Protein AF-A0A7S4RSF6-F1 (afdb_monomer)

Secondary structure (DSSP, 8-state):
--HHHHHHHHHHHHHHHHHHHHHHHHHHHHT-TT---HHHHHHHHHHHHHHHHHHHHHHHHHHTT-----SS--SSGGGHHHHH-----GGGGGGTTSSS------------

Sequence (112 aa):
MSNRRIEHQHVFLRQATILRKNLYDWDRVLRSQVGEDWPSMLGKLNAALSQSGNLDGGIEDLLEHFVYQPKKCPVNPQDVPYFLSTRLADAMNSVADADDMDATTAGDDSRM

Mean predicted aligned error: 14.93 Å

Structure (mmCIF, N/CA/C/O backbone):
data_AF-A0A7S4RSF6-F1
#
_entry.id   AF-A0A7S4RSF6-F1
#
loop_
_atom_site.group_PDB
_atom_site.id
_atom_site.type_symbol
_atom_site.label_atom_id
_atom_site.label_alt_id
_atom_site.label_comp_id
_atom_site.label_asym_id
_atom_site.label_entity_id
_atom_site.label_seq_id
_atom_site.pdbx_PDB_ins_code
_atom_site.Cartn_x
_atom_site.Cartn_y
_atom_site.Cartn_z
_atom_site.occupancy
_atom_site.B_iso_or_equiv
_atom_site.auth_seq_id
_atom_site.auth_comp_id
_atom_site.auth_asym_id
_atom_site.auth_atom_id
_atom_site.pdbx_PDB_model_num
ATOM 1 N N . MET A 1 1 ? 23.925 3.423 -15.990 1.00 48.06 1 MET A N 1
ATOM 2 C CA . MET A 1 1 ? 22.475 3.100 -16.013 1.00 48.06 1 MET A CA 1
ATOM 3 C C . MET A 1 1 ? 21.967 2.327 -14.775 1.00 48.06 1 MET A C 1
ATOM 5 O O . MET A 1 1 ? 20.845 1.836 -14.809 1.00 48.06 1 MET A O 1
ATOM 9 N N . SER A 1 2 ? 22.729 2.240 -13.668 1.00 57.91 2 SER A N 1
ATOM 10 C CA . SER A 1 2 ? 22.320 1.482 -12.462 1.00 57.91 2 SER A CA 1
ATOM 11 C C . SER A 1 2 ? 21.604 2.338 -11.396 1.00 57.91 2 SER A C 1
ATOM 13 O O . SER A 1 2 ? 20.655 1.879 -10.773 1.00 5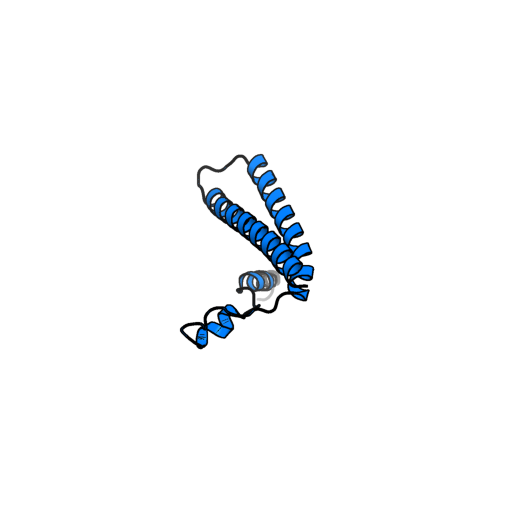7.91 2 SER A O 1
ATOM 15 N N . ASN A 1 3 ? 21.979 3.617 -11.240 1.00 60.66 3 ASN A N 1
ATOM 16 C CA . ASN A 1 3 ? 21.484 4.452 -10.130 1.00 60.66 3 ASN A CA 1
ATOM 17 C C . ASN A 1 3 ? 19.993 4.827 -10.200 1.00 60.66 3 ASN A C 1
ATOM 19 O O . ASN A 1 3 ? 19.349 4.825 -9.158 1.00 60.66 3 ASN A O 1
ATOM 23 N N . ARG A 1 4 ? 19.417 5.080 -11.389 1.00 60.53 4 ARG A N 1
ATOM 24 C CA . ARG A 1 4 ? 17.978 5.416 -11.498 1.00 60.53 4 ARG A CA 1
ATOM 25 C C . ARG A 1 4 ? 17.072 4.276 -11.022 1.00 60.53 4 ARG A C 1
ATOM 27 O O . ARG A 1 4 ? 16.078 4.528 -10.359 1.00 60.53 4 ARG A O 1
ATOM 34 N N . ARG A 1 5 ? 17.442 3.018 -11.288 1.00 63.31 5 ARG A N 1
ATOM 35 C CA . ARG A 1 5 ? 16.645 1.843 -10.884 1.00 63.31 5 ARG A CA 1
ATOM 36 C C . ARG A 1 5 ? 16.538 1.725 -9.366 1.00 63.31 5 ARG A C 1
ATOM 38 O O . ARG A 1 5 ? 15.460 1.487 -8.836 1.00 63.31 5 ARG A O 1
ATOM 45 N N . ILE A 1 6 ? 17.663 1.931 -8.679 1.00 69.50 6 ILE A N 1
ATOM 46 C CA . ILE A 1 6 ? 17.737 1.889 -7.214 1.00 69.50 6 ILE A CA 1
ATOM 47 C C . ILE A 1 6 ? 16.861 2.992 -6.613 1.00 69.50 6 ILE A C 1
ATOM 49 O O . ILE A 1 6 ? 16.201 2.766 -5.604 1.00 69.50 6 ILE A O 1
ATOM 53 N N . GLU A 1 7 ? 16.818 4.163 -7.246 1.00 73.56 7 GLU A N 1
ATOM 54 C CA . GLU A 1 7 ? 16.031 5.304 -6.787 1.00 73.56 7 GLU A CA 1
ATOM 55 C C . GLU A 1 7 ? 14.518 5.062 -6.915 1.00 73.56 7 GLU A C 1
ATOM 57 O O . GLU A 1 7 ? 13.813 5.160 -5.909 1.00 73.56 7 GLU A O 1
ATOM 62 N N . HIS A 1 8 ? 14.025 4.639 -8.088 1.00 72.69 8 HIS A N 1
ATOM 63 C CA . HIS A 1 8 ? 12.604 4.304 -8.287 1.00 72.69 8 HIS A CA 1
ATOM 64 C C . HIS A 1 8 ? 12.151 3.165 -7.362 1.00 72.69 8 HIS A C 1
ATOM 66 O O . HIS A 1 8 ? 11.121 3.270 -6.693 1.00 72.69 8 HIS A O 1
ATOM 72 N N . GLN A 1 9 ? 12.970 2.114 -7.235 1.00 75.31 9 GLN A N 1
ATOM 73 C CA . GLN A 1 9 ? 12.712 1.007 -6.315 1.00 75.31 9 GLN A CA 1
ATOM 74 C C . GLN A 1 9 ? 12.662 1.475 -4.856 1.00 75.31 9 GLN A C 1
ATOM 76 O O . GLN A 1 9 ? 11.777 1.069 -4.106 1.00 75.31 9 GLN A O 1
ATOM 81 N N . HIS A 1 10 ? 13.596 2.324 -4.429 1.00 81.12 10 HIS A N 1
ATOM 82 C CA . HIS A 1 10 ? 13.643 2.801 -3.051 1.00 81.12 10 HIS A CA 1
ATOM 83 C C . HIS A 1 10 ? 12.446 3.699 -2.714 1.00 81.12 10 HIS A C 1
ATOM 85 O O . HIS A 1 10 ? 11.870 3.576 -1.630 1.00 81.12 10 HIS A O 1
ATOM 91 N N . VAL A 1 11 ? 12.039 4.572 -3.640 1.00 82.81 11 VAL A N 1
ATOM 92 C CA . VAL A 1 11 ? 10.857 5.432 -3.477 1.00 82.81 11 VAL A CA 1
ATOM 93 C C . VAL A 1 11 ? 9.589 4.589 -3.364 1.00 82.81 11 VAL A C 1
ATOM 95 O O . VAL A 1 11 ? 8.839 4.758 -2.399 1.00 82.81 11 VAL A O 1
ATOM 98 N N . PHE A 1 12 ? 9.392 3.633 -4.271 1.00 83.50 12 PHE A N 1
ATOM 99 C CA . PHE A 1 12 ? 8.227 2.755 -4.245 1.00 83.50 12 PHE A CA 1
ATOM 100 C C . PHE A 1 12 ? 8.179 1.881 -2.993 1.00 83.50 12 PHE A C 1
ATOM 102 O O . PHE A 1 12 ? 7.162 1.837 -2.308 1.00 83.50 12 PHE A O 1
ATOM 109 N N . LEU A 1 13 ? 9.291 1.232 -2.624 1.00 84.50 13 LEU A N 1
ATOM 110 C CA . LEU A 1 13 ? 9.344 0.404 -1.415 1.00 84.50 13 LEU A CA 1
ATOM 111 C C . LEU A 1 13 ? 9.061 1.226 -0.157 1.00 84.50 13 LEU A C 1
ATOM 113 O O . LEU A 1 13 ? 8.377 0.749 0.753 1.00 84.50 13 LEU A O 1
ATOM 117 N N . ARG A 1 14 ? 9.547 2.470 -0.098 1.00 86.94 14 ARG A N 1
ATOM 118 C CA . ARG A 1 14 ? 9.241 3.388 1.001 1.00 86.94 14 ARG A CA 1
ATOM 119 C C . ARG A 1 14 ? 7.746 3.697 1.055 1.00 86.94 14 ARG A C 1
ATOM 121 O O . ARG A 1 14 ? 7.157 3.587 2.128 1.00 86.94 14 ARG A O 1
ATOM 128 N N . GLN A 1 15 ? 7.138 4.056 -0.073 1.00 86.06 15 GLN A N 1
ATOM 129 C CA . GLN A 1 15 ? 5.706 4.356 -0.159 1.00 86.06 15 GLN A CA 1
ATOM 130 C C . GLN A 1 15 ? 4.845 3.134 0.195 1.00 86.06 15 GLN A C 1
ATOM 132 O O . GLN A 1 15 ? 3.948 3.247 1.028 1.00 86.06 15 GLN A O 1
ATOM 137 N N . ALA A 1 16 ? 5.183 1.953 -0.324 1.00 86.44 16 ALA A N 1
ATOM 138 C CA . ALA A 1 16 ? 4.508 0.696 -0.010 1.00 86.44 16 ALA A CA 1
ATOM 139 C C . ALA A 1 16 ? 4.622 0.340 1.481 1.00 86.44 16 ALA A C 1
ATOM 141 O O . ALA A 1 16 ? 3.652 -0.090 2.102 1.00 86.44 16 ALA A O 1
ATOM 142 N N . THR A 1 17 ? 5.787 0.573 2.093 1.00 88.12 17 THR A N 1
ATOM 143 C CA . THR A 1 17 ? 5.992 0.343 3.532 1.00 88.12 17 THR A CA 1
ATOM 144 C C . THR A 1 17 ? 5.128 1.276 4.380 1.00 88.12 17 THR A C 1
ATOM 146 O O . THR A 1 17 ? 4.546 0.840 5.375 1.00 88.12 17 THR A O 1
ATOM 149 N N . ILE A 1 18 ? 5.026 2.550 3.987 1.00 88.44 18 ILE A N 1
ATOM 150 C CA . ILE A 1 18 ? 4.174 3.536 4.662 1.00 88.44 18 ILE A CA 1
ATOM 151 C C . ILE A 1 18 ? 2.704 3.130 4.543 1.00 88.44 18 ILE A C 1
ATOM 153 O O . ILE A 1 18 ? 2.022 3.062 5.564 1.00 88.44 18 ILE A O 1
ATOM 157 N N . LEU A 1 19 ? 2.237 2.795 3.335 1.00 88.06 19 LEU A N 1
ATOM 158 C CA . LEU A 1 19 ? 0.861 2.350 3.118 1.00 88.06 19 LEU A CA 1
ATOM 159 C C . LEU A 1 19 ? 0.549 1.105 3.956 1.00 88.06 19 LEU A C 1
ATOM 161 O O . LEU A 1 19 ? -0.451 1.080 4.667 1.00 88.06 19 LEU A O 1
ATOM 165 N N . ARG A 1 20 ? 1.442 0.107 3.953 1.00 88.00 20 ARG A N 1
ATOM 166 C CA . ARG A 1 20 ? 1.280 -1.111 4.755 1.00 88.00 20 ARG A CA 1
ATOM 167 C C . ARG A 1 20 ? 1.155 -0.799 6.243 1.00 88.00 20 ARG A C 1
ATOM 169 O O . ARG A 1 20 ? 0.281 -1.346 6.905 1.00 88.00 20 ARG A O 1
ATOM 176 N N . LYS A 1 21 ? 2.018 0.072 6.779 1.00 88.38 21 LYS A N 1
ATOM 177 C CA . LYS A 1 21 ? 1.947 0.486 8.186 1.00 88.38 21 LYS A CA 1
ATOM 178 C C . LYS A 1 21 ? 0.604 1.147 8.492 1.00 88.38 21 LYS A C 1
ATOM 180 O O . LYS A 1 21 ? -0.041 0.763 9.461 1.00 88.38 21 LYS A O 1
ATOM 185 N N . ASN A 1 22 ? 0.184 2.085 7.644 1.00 85.75 22 ASN A N 1
ATOM 186 C CA . ASN A 1 22 ? -1.089 2.772 7.807 1.00 85.75 22 ASN A CA 1
ATOM 187 C C . ASN A 1 22 ? -2.236 1.756 7.840 1.00 85.75 22 ASN A C 1
ATOM 189 O O . ASN A 1 22 ? -3.023 1.781 8.776 1.00 85.75 22 ASN A O 1
ATOM 193 N N . LEU A 1 23 ? -2.298 0.824 6.882 1.00 86.62 23 LEU A N 1
ATOM 194 C CA . LEU A 1 23 ? -3.335 -0.214 6.817 1.00 86.62 23 LEU A CA 1
ATOM 195 C C . LEU A 1 23 ? -3.364 -1.129 8.054 1.00 86.62 23 LEU A C 1
ATOM 197 O O . LEU A 1 23 ? -4.441 -1.501 8.508 1.00 86.62 23 LEU A O 1
ATOM 201 N N . TYR A 1 24 ? -2.211 -1.463 8.638 1.00 86.69 24 TYR A N 1
ATOM 202 C CA . TYR A 1 24 ? -2.175 -2.214 9.898 1.00 86.69 24 TYR A CA 1
ATOM 203 C C . TYR A 1 24 ? -2.729 -1.415 11.078 1.00 86.69 24 TYR A C 1
ATOM 205 O O . TYR A 1 24 ? -3.478 -1.952 11.896 1.00 86.69 24 TYR A O 1
ATOM 213 N N . ASP A 1 25 ? -2.370 -0.135 11.177 1.00 82.88 25 ASP A N 1
ATOM 214 C CA . ASP A 1 25 ? -2.934 0.744 12.198 1.00 82.88 25 ASP A CA 1
ATOM 215 C C . ASP A 1 25 ? -4.458 0.904 11.997 1.00 82.88 25 ASP A C 1
ATOM 217 O O . ASP A 1 25 ? -5.194 0.939 12.983 1.00 82.88 25 ASP A O 1
ATOM 221 N N . TRP A 1 26 ? -4.938 0.892 10.744 1.00 78.06 26 TRP A N 1
ATOM 222 C CA . TRP A 1 26 ? -6.363 0.892 10.380 1.00 78.06 26 TRP A CA 1
ATOM 223 C C . TRP A 1 26 ? -7.112 -0.351 10.823 1.00 78.06 26 TRP A C 1
ATOM 225 O O . TRP A 1 26 ? -8.151 -0.233 11.469 1.00 78.06 26 TRP A O 1
ATOM 235 N N . ASP A 1 27 ? -6.592 -1.531 10.494 1.00 84.06 27 ASP A N 1
ATOM 236 C CA . ASP A 1 27 ? -7.209 -2.798 10.885 1.00 84.06 27 ASP A CA 1
ATOM 237 C C . ASP A 1 27 ? -7.380 -2.867 12.413 1.00 84.06 27 ASP A C 1
ATOM 239 O O . ASP A 1 27 ? -8.424 -3.281 12.915 1.00 84.06 27 ASP A O 1
ATOM 243 N N . ARG A 1 28 ? -6.411 -2.332 13.169 1.00 83.12 28 ARG A N 1
ATOM 244 C CA . ARG A 1 28 ? -6.514 -2.214 14.630 1.00 83.12 28 ARG A CA 1
ATOM 245 C C . ARG A 1 28 ? -7.632 -1.266 15.079 1.00 83.12 28 ARG A C 1
ATOM 247 O O . ARG A 1 28 ? -8.335 -1.593 16.032 1.00 83.12 28 ARG A O 1
ATOM 254 N N . VAL A 1 29 ? -7.791 -0.105 14.439 1.00 81.62 29 VAL A N 1
ATOM 255 C CA . VAL A 1 29 ? -8.845 0.872 14.783 1.00 81.62 29 VAL A CA 1
ATOM 256 C C . VAL A 1 29 ? -10.232 0.320 14.455 1.00 81.62 29 VAL A C 1
ATOM 258 O O . VAL A 1 29 ? -11.124 0.400 15.296 1.00 81.62 29 VAL A O 1
ATOM 261 N N . LEU A 1 30 ? -10.404 -0.305 13.287 1.00 79.31 30 LEU A N 1
ATOM 262 C CA . LEU A 1 30 ? -11.675 -0.909 12.867 1.00 79.31 30 LEU A CA 1
ATOM 263 C C . LEU A 1 30 ? -12.117 -2.055 13.784 1.00 79.31 30 LEU A C 1
ATOM 265 O O . LEU A 1 30 ? -13.309 -2.249 14.000 1.00 79.31 30 LEU A O 1
ATOM 269 N N . ARG A 1 31 ? -11.162 -2.798 14.353 1.00 83.12 31 ARG A N 1
ATOM 270 C CA . ARG A 1 31 ? -11.434 -3.855 15.340 1.00 83.12 31 ARG A CA 1
ATOM 271 C C . ARG A 1 31 ? -11.631 -3.328 16.764 1.00 83.12 31 ARG A C 1
ATOM 273 O O . ARG A 1 31 ? -11.961 -4.111 17.654 1.00 83.12 31 ARG A O 1
ATOM 280 N N . SER A 1 32 ? -11.397 -2.039 17.015 1.00 81.50 32 SER A N 1
ATOM 281 C CA . SER A 1 32 ? -11.530 -1.461 18.353 1.00 81.50 32 SER A CA 1
ATOM 282 C C . SER A 1 32 ? -13.000 -1.208 18.703 1.00 81.50 32 SER A C 1
ATOM 284 O O . SER A 1 32 ? -13.766 -0.694 17.896 1.00 81.50 32 SER A O 1
ATOM 286 N N . GLN A 1 33 ? -13.400 -1.541 19.933 1.00 70.00 33 GLN A N 1
ATOM 287 C CA . GLN A 1 33 ? -14.778 -1.344 20.409 1.00 70.00 33 GLN A CA 1
ATOM 288 C C . GLN A 1 33 ? -15.143 0.125 20.664 1.00 70.00 33 GLN A C 1
ATOM 290 O O . GLN A 1 33 ? -16.321 0.444 20.791 1.00 70.00 33 GLN A O 1
ATOM 295 N N . VAL A 1 34 ? -14.146 1.007 20.780 1.00 72.56 34 VAL A N 1
ATOM 296 C CA . VAL A 1 34 ? -14.345 2.404 21.199 1.00 72.56 34 VAL A CA 1
ATOM 297 C C . VAL A 1 34 ? -14.682 3.319 20.015 1.00 72.56 34 VAL A C 1
ATOM 299 O O . VAL A 1 34 ? -15.290 4.360 20.230 1.00 72.56 34 VAL A O 1
ATOM 302 N N . GLY A 1 35 ? -14.395 2.901 18.776 1.00 65.81 35 GLY A N 1
ATOM 303 C CA . GLY A 1 35 ? -14.653 3.692 17.569 1.00 65.81 35 GLY A CA 1
ATOM 304 C C . GLY A 1 35 ? -13.812 4.976 17.494 1.00 65.81 35 GLY A C 1
ATOM 305 O O . GLY A 1 35 ? -13.434 5.565 18.502 1.00 65.81 35 GLY A O 1
ATOM 306 N N . GLU A 1 36 ? -13.478 5.413 16.283 1.00 76.12 36 GLU A N 1
ATOM 307 C CA . GLU A 1 36 ? -12.911 6.746 16.033 1.00 76.12 36 GLU A CA 1
ATOM 308 C C . GLU A 1 36 ? -13.985 7.609 15.346 1.00 76.12 36 GLU A C 1
ATOM 310 O O . GLU A 1 36 ? -14.932 7.078 14.761 1.00 76.12 36 GLU A O 1
ATOM 315 N N . ASP A 1 37 ? -13.857 8.938 15.401 1.00 85.69 37 ASP A N 1
ATOM 316 C CA . ASP A 1 37 ? -14.773 9.846 14.709 1.00 85.69 37 ASP A CA 1
ATOM 317 C C . ASP A 1 37 ? -14.834 9.533 13.204 1.00 85.69 37 ASP A C 1
ATOM 319 O O . ASP A 1 37 ? -13.828 9.571 12.486 1.00 85.69 37 ASP A O 1
ATOM 323 N N . TRP A 1 38 ? -16.046 9.272 12.711 1.00 80.25 38 TRP A N 1
ATOM 324 C CA . TRP A 1 38 ? -16.304 8.831 11.337 1.00 80.25 38 TRP A CA 1
ATOM 325 C C . TRP A 1 38 ? -15.691 9.727 10.239 1.00 80.25 38 TRP A C 1
ATOM 327 O O . TRP A 1 38 ? -15.094 9.190 9.304 1.00 80.25 38 TRP A O 1
ATOM 337 N N . PRO A 1 39 ? -15.733 11.075 10.324 1.00 85.56 39 PRO A N 1
ATOM 338 C CA . PRO A 1 39 ? -15.093 11.932 9.321 1.00 85.56 39 PRO A CA 1
ATOM 339 C C . PRO A 1 39 ? -13.570 11.760 9.270 1.00 85.56 39 PRO A C 1
ATOM 341 O O . PRO A 1 39 ? -12.978 11.741 8.190 1.00 85.56 39 PRO A O 1
ATOM 344 N N . SER A 1 40 ? -12.937 11.588 10.433 1.00 83.56 40 SER A N 1
ATOM 345 C CA . SER A 1 40 ? -11.500 11.327 10.537 1.00 83.56 40 SER A CA 1
ATOM 346 C C . SER A 1 40 ? -11.148 9.964 9.947 1.00 83.56 40 SER A C 1
ATOM 348 O O . SER A 1 40 ? -10.131 9.838 9.263 1.00 83.56 40 SER A O 1
ATOM 350 N N . MET A 1 41 ? -12.003 8.957 10.150 1.00 81.06 41 MET A N 1
ATOM 351 C CA . MET A 1 41 ? -11.841 7.642 9.528 1.00 81.06 41 MET A CA 1
ATOM 352 C C . MET A 1 41 ? -11.922 7.718 8.002 1.00 81.06 41 MET A C 1
ATOM 354 O O . MET A 1 41 ? -11.017 7.251 7.310 1.00 81.06 41 MET A O 1
ATOM 358 N N . LEU A 1 42 ? -12.964 8.357 7.467 1.00 84.50 42 LEU A N 1
ATOM 359 C CA . LEU A 1 42 ? -13.150 8.504 6.023 1.00 84.50 42 LEU A CA 1
ATOM 360 C C . LEU A 1 42 ? -12.017 9.296 5.366 1.00 84.50 42 LEU A C 1
ATOM 362 O O . LEU A 1 42 ? -11.527 8.906 4.307 1.00 84.50 42 LEU A O 1
ATOM 366 N N . GLY A 1 43 ? -11.559 10.380 5.999 1.00 87.31 43 GLY A N 1
ATOM 367 C CA . GLY A 1 43 ? -10.461 11.189 5.470 1.00 87.31 43 GLY A CA 1
ATOM 368 C C . GLY A 1 43 ? -9.171 10.385 5.319 1.00 87.31 43 GLY A C 1
ATOM 369 O O . GLY A 1 43 ? -8.477 10.478 4.304 1.00 87.31 43 GLY A O 1
ATOM 370 N N . LYS A 1 44 ? -8.867 9.538 6.300 1.00 83.50 44 LYS A N 1
ATOM 371 C CA . LYS A 1 44 ? -7.660 8.719 6.265 1.00 83.50 44 LYS A CA 1
ATOM 372 C C . LYS A 1 44 ? -7.808 7.487 5.345 1.00 83.50 44 LYS A C 1
ATOM 374 O O . LYS A 1 44 ? -6.823 7.112 4.709 1.00 83.50 44 LYS A O 1
ATOM 379 N N . LEU A 1 45 ? -9.010 6.918 5.178 1.00 83.50 45 LEU A N 1
ATOM 380 C CA . LEU A 1 45 ? -9.295 5.907 4.141 1.00 83.50 45 LEU A CA 1
ATOM 381 C C . LEU A 1 45 ? -9.129 6.477 2.729 1.00 83.50 45 LEU A C 1
ATOM 383 O O . LEU A 1 45 ? -8.496 5.855 1.880 1.00 83.50 45 LEU A O 1
ATOM 387 N N . ASN A 1 46 ? -9.622 7.692 2.490 1.00 88.75 46 ASN A N 1
ATOM 388 C CA . ASN A 1 46 ? -9.439 8.372 1.210 1.00 88.75 46 ASN A CA 1
ATOM 389 C C . ASN A 1 46 ? -7.949 8.641 0.914 1.00 88.75 46 ASN A C 1
ATOM 391 O O . ASN A 1 46 ? -7.481 8.488 -0.217 1.00 88.75 46 ASN A O 1
ATOM 395 N N . ALA A 1 47 ? -7.168 8.974 1.948 1.00 88.31 47 ALA A N 1
ATOM 396 C CA . ALA A 1 47 ? -5.719 9.107 1.824 1.00 88.31 47 ALA A CA 1
ATOM 397 C C . ALA A 1 47 ? -5.038 7.771 1.477 1.00 88.31 47 ALA A C 1
ATOM 399 O O . ALA A 1 47 ? -4.136 7.752 0.640 1.00 88.31 47 ALA A O 1
ATOM 400 N N . ALA A 1 48 ? -5.473 6.658 2.076 1.00 86.94 48 ALA A N 1
ATOM 401 C CA . ALA A 1 48 ? -4.970 5.325 1.745 1.00 86.94 48 ALA A CA 1
ATOM 402 C C . ALA A 1 48 ? -5.321 4.919 0.303 1.00 86.94 48 ALA A C 1
ATOM 404 O O . ALA A 1 48 ? -4.459 4.407 -0.409 1.00 86.94 48 ALA A O 1
ATOM 405 N N . LEU A 1 49 ? -6.540 5.220 -0.155 1.00 87.25 49 LEU A N 1
ATOM 406 C CA . LEU A 1 49 ? -6.965 4.999 -1.540 1.00 87.25 49 LEU A CA 1
ATOM 407 C C . LEU A 1 49 ? -6.079 5.773 -2.525 1.00 87.25 49 LEU A C 1
ATOM 409 O O . LEU A 1 49 ? -5.549 5.201 -3.475 1.00 87.25 49 LEU A O 1
ATOM 413 N N . SER A 1 50 ? -5.841 7.056 -2.244 1.00 89.62 50 SER A N 1
ATOM 414 C CA . SER A 1 50 ? -4.957 7.903 -3.054 1.00 89.62 50 SER A CA 1
ATOM 415 C C . SER A 1 50 ? -3.516 7.373 -3.078 1.00 89.62 50 SER A C 1
ATOM 417 O O . SER A 1 50 ? -2.868 7.359 -4.121 1.00 89.62 50 SER A O 1
ATOM 419 N N . GLN A 1 51 ? -3.006 6.896 -1.937 1.00 87.19 51 GLN A N 1
ATOM 420 C CA . GLN A 1 51 ? -1.677 6.277 -1.846 1.00 87.19 51 GLN A CA 1
ATOM 421 C C . GLN A 1 51 ? -1.584 4.978 -2.653 1.00 87.19 51 GLN A C 1
ATOM 423 O O . GLN A 1 51 ? -0.557 4.742 -3.284 1.00 87.19 51 GLN A O 1
ATOM 428 N N . SER A 1 52 ? -2.642 4.163 -2.659 1.00 87.75 52 SER A N 1
ATOM 429 C CA . SER A 1 52 ? -2.707 2.944 -3.466 1.00 87.75 52 SER A CA 1
ATOM 430 C C . SER A 1 52 ? -2.680 3.257 -4.960 1.00 87.75 52 SER A C 1
ATOM 432 O O . SER A 1 52 ? -1.918 2.627 -5.682 1.00 87.75 52 SER A O 1
ATOM 434 N N . GLY A 1 53 ? -3.444 4.255 -5.418 1.00 86.81 53 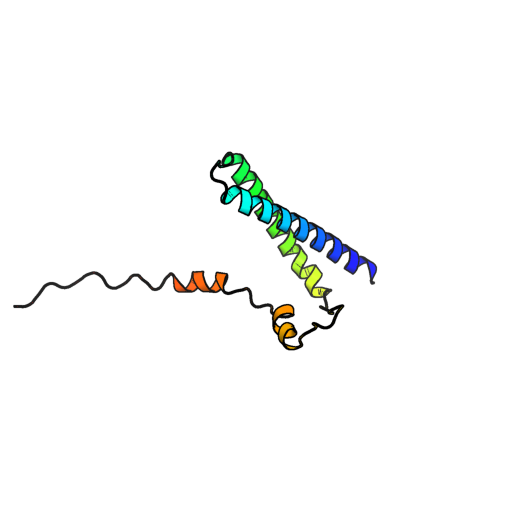GLY A N 1
ATOM 435 C CA . GLY A 1 53 ? -3.432 4.671 -6.826 1.00 86.81 53 GLY A CA 1
ATOM 436 C C . GLY A 1 53 ? -2.074 5.220 -7.276 1.00 86.81 53 GLY A C 1
ATOM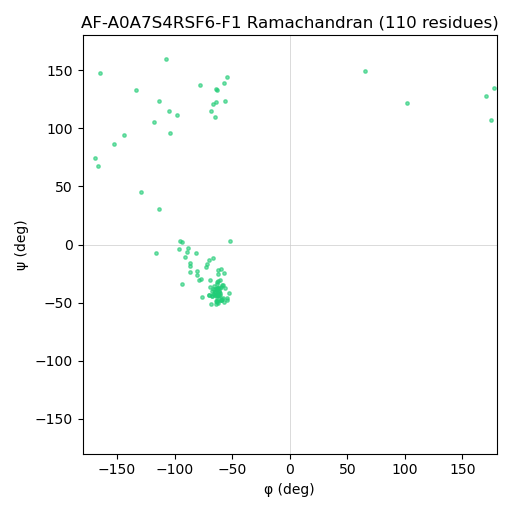 437 O O . GLY A 1 53 ? -1.603 4.911 -8.365 1.00 86.81 53 GLY A O 1
ATOM 438 N N . ASN A 1 54 ? -1.390 5.972 -6.408 1.00 85.25 5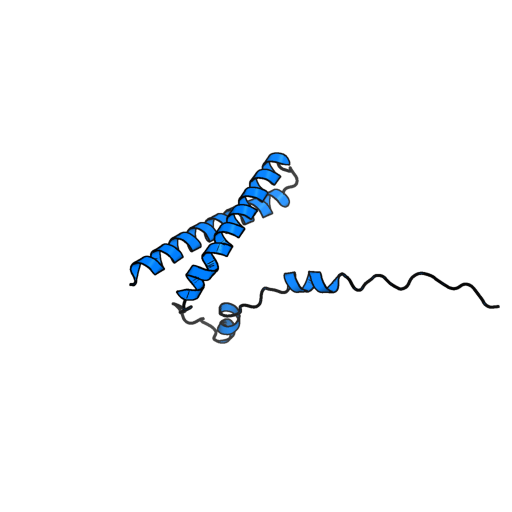4 ASN A N 1
ATOM 439 C CA . ASN A 1 54 ? -0.033 6.448 -6.696 1.00 85.25 54 ASN A CA 1
ATOM 440 C C . ASN A 1 54 ? 0.989 5.305 -6.781 1.00 85.25 54 ASN A C 1
ATOM 442 O O . ASN A 1 54 ? 1.927 5.386 -7.570 1.00 85.25 54 ASN A O 1
ATOM 446 N N . LEU A 1 55 ? 0.833 4.262 -5.957 1.00 86.50 55 LEU A N 1
ATOM 447 C CA . LEU A 1 55 ? 1.670 3.069 -6.050 1.00 86.50 55 LEU A CA 1
ATOM 448 C C . LEU A 1 55 ? 1.390 2.310 -7.341 1.00 86.50 55 LEU A C 1
ATOM 450 O O . LEU A 1 55 ? 2.346 1.949 -8.011 1.00 86.50 55 LEU A O 1
ATOM 454 N N . ASP A 1 56 ? 0.122 2.129 -7.707 1.00 86.44 56 ASP A N 1
ATOM 455 C CA . ASP A 1 56 ? -0.291 1.436 -8.931 1.00 86.44 56 ASP A CA 1
ATOM 456 C C . ASP A 1 56 ? 0.365 2.039 -10.183 1.00 86.44 56 ASP A C 1
ATOM 458 O O . ASP A 1 56 ? 1.037 1.335 -10.934 1.00 86.44 56 ASP A O 1
ATOM 462 N N . GLY A 1 57 ? 0.333 3.370 -10.318 1.00 84.00 57 GLY A N 1
ATOM 463 C CA . GLY A 1 57 ? 1.019 4.065 -11.414 1.00 84.00 57 GLY A CA 1
ATOM 464 C C . GLY A 1 57 ? 2.548 3.904 -11.424 1.00 84.00 57 GLY A C 1
ATOM 465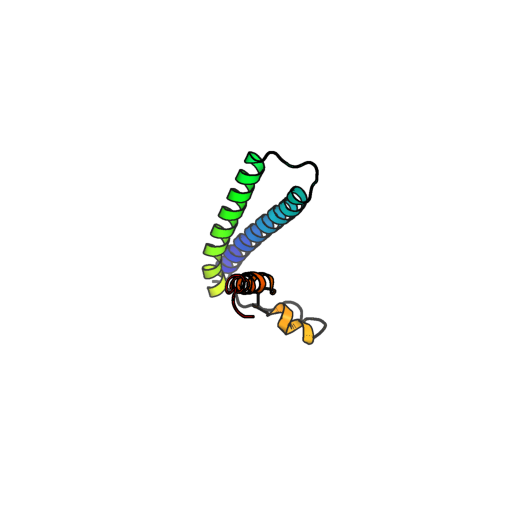 O O . GLY A 1 57 ? 3.172 4.066 -12.465 1.00 84.00 57 GLY A O 1
ATOM 466 N N . GLY A 1 58 ? 3.168 3.569 -10.288 1.00 80.75 58 GLY A N 1
ATOM 467 C CA . GLY A 1 58 ? 4.604 3.288 -10.190 1.00 80.75 58 GLY A CA 1
ATOM 468 C C . GLY A 1 58 ? 4.983 1.820 -10.423 1.00 80.75 58 GLY A C 1
ATOM 469 O O . GLY A 1 58 ? 6.175 1.506 -10.450 1.00 80.75 58 GLY A O 1
ATOM 470 N N . ILE A 1 59 ? 4.007 0.912 -10.558 1.00 82.25 59 ILE A N 1
ATOM 471 C CA . ILE A 1 59 ? 4.262 -0.521 -10.773 1.00 82.25 59 ILE A CA 1
ATOM 472 C C . ILE A 1 59 ? 4.827 -0.766 -12.173 1.00 82.25 59 ILE A C 1
ATOM 474 O O . ILE A 1 59 ? 5.783 -1.528 -12.297 1.00 82.25 59 ILE A O 1
ATOM 478 N N . GLU A 1 60 ? 4.287 -0.123 -13.211 1.00 79.31 60 GLU A N 1
ATOM 479 C CA . GLU A 1 60 ? 4.734 -0.319 -14.601 1.00 79.31 60 GLU A CA 1
ATOM 480 C C . GLU A 1 60 ? 6.216 0.043 -14.780 1.00 79.31 60 GLU A C 1
ATOM 482 O O . GLU A 1 60 ? 7.004 -0.778 -15.260 1.00 79.31 60 GLU A O 1
ATOM 487 N N . ASP A 1 61 ? 6.619 1.210 -14.267 1.00 76.25 61 ASP A N 1
ATOM 488 C CA . ASP A 1 61 ? 8.010 1.679 -14.275 1.00 76.25 61 ASP A CA 1
ATOM 489 C C . ASP A 1 61 ? 8.956 0.703 -13.560 1.00 76.25 61 ASP A C 1
ATOM 491 O O . ASP A 1 61 ? 10.11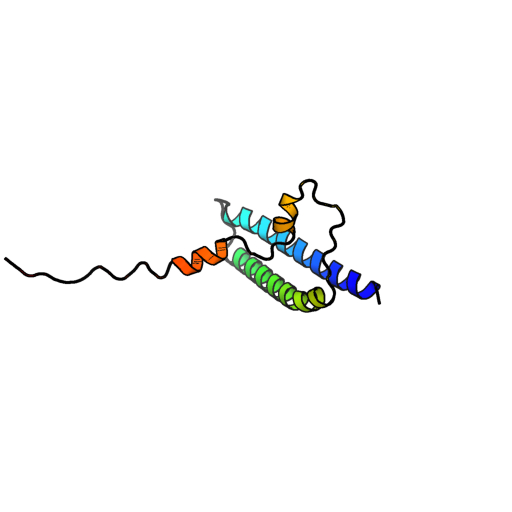9 0.532 -13.942 1.00 76.25 61 ASP A O 1
ATOM 495 N N . LEU A 1 62 ? 8.477 0.042 -12.504 1.00 71.81 62 LEU A N 1
ATOM 496 C CA . LEU A 1 62 ? 9.259 -0.966 -11.799 1.00 71.81 62 LEU A CA 1
ATOM 497 C C . LEU A 1 62 ? 9.322 -2.273 -12.560 1.00 71.81 62 LEU A C 1
ATOM 499 O O . LEU A 1 62 ? 10.410 -2.830 -12.653 1.00 71.81 62 LEU A O 1
ATOM 503 N N . LEU A 1 63 ? 8.208 -2.764 -13.098 1.00 73.06 63 LEU A N 1
ATOM 504 C CA . LEU A 1 63 ? 8.154 -4.033 -13.822 1.00 73.06 63 LEU A CA 1
ATOM 505 C C . LEU A 1 63 ? 9.091 -4.043 -15.033 1.00 73.06 63 LEU A C 1
ATOM 507 O O . LEU A 1 63 ? 9.729 -5.062 -15.285 1.00 73.06 63 LEU A O 1
ATOM 511 N N . GLU A 1 64 ? 9.261 -2.908 -15.716 1.00 73.00 64 GLU A N 1
ATOM 512 C CA . GLU A 1 64 ? 10.232 -2.778 -16.811 1.00 73.00 64 GLU A CA 1
ATOM 513 C C . GLU A 1 64 ? 11.689 -2.999 -16.343 1.00 73.00 64 GLU A C 1
ATOM 515 O O . GLU A 1 64 ? 12.556 -3.434 -17.105 1.00 73.00 64 GLU A O 1
ATOM 520 N N . HIS A 1 65 ? 11.972 -2.756 -15.060 1.00 64.62 65 HIS A N 1
ATOM 521 C CA . HIS A 1 65 ? 13.322 -2.752 -14.497 1.00 64.62 65 HIS A CA 1
ATOM 522 C C . HIS A 1 65 ? 13.576 -3.843 -13.444 1.00 64.62 65 HIS A C 1
ATOM 524 O O . HIS A 1 65 ? 14.725 -4.007 -13.010 1.00 64.62 65 HIS A O 1
ATOM 530 N N . PHE A 1 66 ? 12.545 -4.582 -13.020 1.00 63.75 66 PHE A N 1
ATOM 531 C CA . PHE A 1 66 ? 12.617 -5.528 -11.912 1.00 63.75 66 PHE A CA 1
ATOM 532 C C . PHE A 1 66 ? 12.814 -6.960 -12.409 1.00 63.75 66 PHE A C 1
ATOM 534 O O . PHE A 1 66 ? 11.914 -7.594 -12.948 1.00 63.75 66 PHE A O 1
ATOM 541 N N . VAL A 1 67 ? 13.995 -7.511 -12.138 1.00 67.19 67 VAL A N 1
ATOM 542 C CA . VAL A 1 67 ? 14.227 -8.957 -12.184 1.00 67.19 67 VAL A CA 1
ATOM 543 C C . VAL A 1 67 ? 14.288 -9.439 -10.741 1.00 67.19 67 VAL A C 1
ATOM 545 O O . VAL A 1 67 ? 15.186 -9.044 -9.993 1.00 67.19 67 VAL A O 1
ATOM 548 N N . TYR A 1 68 ? 13.330 -10.270 -10.322 1.00 67.94 68 TYR A N 1
ATOM 549 C CA . TYR A 1 68 ? 13.387 -10.880 -8.996 1.00 67.94 68 TYR A CA 1
ATOM 550 C C . TYR A 1 68 ? 14.595 -11.821 -8.926 1.00 67.94 68 TYR A C 1
ATOM 552 O O . TYR A 1 68 ? 14.617 -12.877 -9.556 1.00 67.94 68 TYR A O 1
ATOM 560 N N . GLN A 1 69 ? 15.606 -11.429 -8.150 1.00 67.69 69 GLN A N 1
ATOM 561 C CA . GLN A 1 69 ? 16.764 -12.263 -7.855 1.00 67.69 69 GLN A CA 1
ATOM 562 C C . GLN A 1 69 ? 16.815 -12.531 -6.344 1.00 67.69 69 GLN A C 1
ATOM 564 O O . GLN A 1 69 ? 17.148 -11.627 -5.566 1.00 67.69 69 GLN A O 1
ATOM 569 N N . PRO A 1 70 ? 16.468 -13.748 -5.891 1.00 65.19 70 PRO A N 1
ATOM 570 C CA . PRO A 1 70 ? 16.482 -14.069 -4.473 1.00 65.19 70 PRO A CA 1
ATOM 571 C C . PRO A 1 70 ? 17.914 -13.990 -3.928 1.00 65.19 70 PRO A C 1
ATOM 573 O O . PRO A 1 70 ? 18.821 -14.668 -4.403 1.00 65.19 70 PRO A O 1
ATOM 576 N N . LYS A 1 71 ? 18.130 -13.151 -2.904 1.00 67.12 71 LYS A N 1
ATOM 577 C CA . LYS A 1 71 ? 19.447 -12.970 -2.253 1.00 67.12 71 LYS A CA 1
ATOM 578 C C . LYS A 1 71 ? 19.863 -14.161 -1.383 1.00 67.12 71 LYS A C 1
ATOM 580 O O . LYS A 1 71 ? 21.030 -14.286 -1.028 1.00 67.12 71 LYS A O 1
ATOM 585 N N . LYS A 1 72 ? 18.900 -14.998 -0.995 1.00 64.50 72 LYS A N 1
ATOM 586 C CA . LYS A 1 72 ? 19.093 -16.245 -0.253 1.00 64.50 72 LYS A CA 1
ATOM 587 C C . LYS A 1 72 ? 18.253 -17.311 -0.939 1.00 64.50 72 LYS A C 1
ATOM 589 O O . LYS A 1 72 ? 17.089 -17.054 -1.236 1.00 64.50 72 LYS A O 1
ATOM 594 N N . CYS A 1 73 ? 18.838 -18.480 -1.185 1.00 62.59 73 CYS A N 1
ATOM 595 C CA . CYS A 1 73 ? 18.055 -19.635 -1.605 1.00 62.59 73 CYS A CA 1
ATOM 596 C C . CYS A 1 73 ? 17.106 -19.997 -0.448 1.00 62.59 73 CYS A C 1
ATOM 598 O O . CYS A 1 73 ? 17.568 -19.992 0.702 1.00 62.59 73 CYS A O 1
ATOM 600 N N . PRO A 1 74 ? 15.808 -20.249 -0.690 1.00 65.44 74 PRO A N 1
ATOM 601 C CA . PRO A 1 74 ? 14.935 -20.733 0.369 1.00 65.44 74 PRO A CA 1
ATOM 602 C C . PRO A 1 74 ? 15.508 -22.032 0.946 1.00 65.44 74 PRO A C 1
ATOM 604 O O . PRO A 1 74 ? 16.044 -22.864 0.216 1.00 65.44 74 PRO A O 1
ATOM 607 N N . VAL A 1 75 ? 15.442 -22.178 2.274 1.00 69.50 75 VAL A N 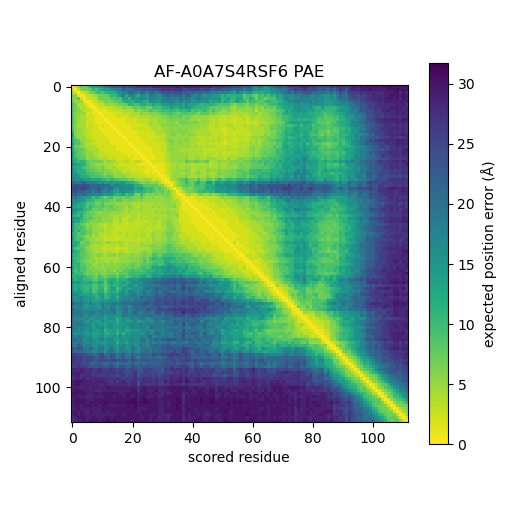1
ATOM 608 C CA . VAL A 1 75 ? 15.996 -23.340 2.995 1.00 69.50 75 VAL A CA 1
ATOM 609 C C . VAL A 1 75 ? 15.318 -24.637 2.536 1.00 69.50 75 VAL A C 1
ATOM 611 O O . VAL A 1 75 ? 15.963 -25.682 2.499 1.00 69.50 75 VAL A O 1
ATOM 614 N N . ASN A 1 76 ? 14.048 -24.555 2.127 1.00 73.50 76 ASN A N 1
ATOM 615 C CA . ASN A 1 76 ? 13.305 -25.639 1.505 1.00 73.50 76 ASN A CA 1
ATOM 616 C C . ASN A 1 76 ? 12.985 -25.297 0.030 1.00 73.50 76 ASN A C 1
ATOM 618 O O . ASN A 1 76 ? 12.329 -24.287 -0.237 1.00 73.50 76 ASN A O 1
ATOM 622 N N . PRO A 1 77 ? 13.388 -26.134 -0.946 1.00 71.62 77 PRO A N 1
ATOM 623 C CA . PRO A 1 77 ? 13.047 -25.951 -2.359 1.00 71.62 77 PRO A CA 1
ATOM 624 C C . PRO A 1 77 ? 11.539 -25.888 -2.641 1.00 71.62 77 PRO A C 1
ATOM 626 O O . PRO A 1 77 ? 11.129 -25.293 -3.636 1.00 71.62 77 PRO A O 1
ATOM 629 N N . GLN A 1 78 ? 10.709 -26.474 -1.771 1.00 77.19 78 GLN A N 1
ATOM 630 C CA . GLN A 1 78 ? 9.249 -26.444 -1.904 1.00 77.19 78 GLN A CA 1
ATOM 631 C C . GLN A 1 78 ? 8.634 -25.062 -1.645 1.00 77.19 78 GLN A C 1
ATOM 633 O O . GLN A 1 78 ? 7.487 -24.842 -2.022 1.00 77.19 78 GLN A O 1
ATOM 638 N N . ASP A 1 79 ? 9.386 -24.116 -1.075 1.00 70.56 79 ASP A N 1
ATOM 639 C CA . ASP A 1 79 ? 8.889 -22.761 -0.812 1.00 70.56 79 ASP A CA 1
ATOM 640 C C . ASP A 1 79 ? 9.062 -21.834 -2.029 1.00 70.56 79 ASP A C 1
ATOM 642 O O . ASP A 1 79 ? 8.443 -20.772 -2.100 1.00 70.56 79 ASP A O 1
ATOM 646 N N . VAL A 1 80 ? 9.891 -22.216 -3.012 1.00 67.75 80 VAL A N 1
ATOM 647 C CA . VAL A 1 80 ? 10.159 -21.409 -4.219 1.00 67.75 80 VAL A CA 1
ATOM 648 C C . VAL A 1 80 ? 8.868 -21.020 -4.956 1.00 67.75 80 VAL A C 1
ATOM 650 O O . VAL A 1 80 ? 8.719 -19.837 -5.270 1.00 67.75 80 VAL A O 1
ATOM 653 N N . PRO A 1 81 ? 7.904 -21.936 -5.198 1.00 69.50 81 PRO A N 1
ATOM 654 C CA . PRO A 1 81 ? 6.642 -21.582 -5.838 1.00 69.50 81 PRO A CA 1
ATOM 655 C C . PRO A 1 81 ? 5.820 -20.586 -5.022 1.00 69.50 81 PRO A C 1
ATOM 657 O O . PRO A 1 81 ? 5.142 -19.765 -5.619 1.00 69.50 81 PRO A O 1
ATOM 660 N N . TYR A 1 82 ? 5.898 -20.609 -3.688 1.00 67.56 82 TYR A N 1
ATOM 661 C CA . TYR A 1 82 ? 5.198 -19.648 -2.833 1.00 67.56 82 TYR A CA 1
ATOM 662 C C . TYR A 1 82 ? 5.809 -18.244 -2.945 1.00 67.56 82 TYR A C 1
ATOM 664 O O . TYR A 1 82 ? 5.085 -17.266 -3.101 1.00 67.56 82 TYR A O 1
ATOM 672 N N . PHE A 1 83 ? 7.143 -18.136 -2.945 1.00 64.50 83 PHE A N 1
ATOM 673 C CA . PHE A 1 83 ? 7.844 -16.851 -3.094 1.00 64.50 83 PHE A CA 1
ATOM 674 C C . PHE A 1 83 ? 7.709 -16.227 -4.486 1.00 64.50 83 PHE A C 1
ATOM 676 O O . PHE A 1 83 ? 7.753 -15.004 -4.610 1.00 64.50 83 PHE A O 1
ATOM 683 N N . LEU A 1 84 ? 7.581 -17.057 -5.523 1.00 67.94 84 LEU A N 1
ATOM 684 C CA . LEU A 1 84 ? 7.408 -16.623 -6.912 1.00 67.94 84 LEU A CA 1
ATOM 685 C C . LEU A 1 84 ? 5.939 -16.584 -7.350 1.00 67.94 84 LEU A C 1
ATOM 687 O O . LEU A 1 84 ? 5.655 -16.197 -8.484 1.00 67.94 84 LEU A O 1
ATOM 691 N N . SER A 1 85 ? 5.009 -17.007 -6.490 1.00 68.88 85 SER A N 1
ATOM 692 C CA . SER A 1 85 ? 3.591 -17.032 -6.829 1.00 68.88 85 SER A CA 1
ATOM 693 C C . SER A 1 85 ? 3.080 -15.610 -7.008 1.00 68.88 85 SER A C 1
ATOM 695 O O . SER A 1 85 ? 3.091 -14.803 -6.083 1.00 68.88 85 SER A O 1
ATOM 697 N N . THR A 1 86 ? 2.559 -15.335 -8.198 1.00 64.94 86 THR A N 1
ATOM 698 C CA . THR A 1 86 ? 1.751 -14.147 -8.490 1.00 64.94 86 THR A CA 1
ATOM 699 C C . THR A 1 86 ? 0.265 -14.382 -8.227 1.00 64.94 86 THR A C 1
ATOM 701 O O . THR A 1 86 ? -0.536 -13.463 -8.384 1.00 64.94 86 THR A O 1
ATOM 704 N N . ARG A 1 87 ? -0.130 -15.604 -7.831 1.00 58.72 87 ARG A N 1
ATOM 705 C CA . ARG A 1 87 ? -1.513 -15.896 -7.443 1.00 58.72 87 ARG A CA 1
ATOM 706 C C . ARG A 1 87 ? -1.811 -15.160 -6.141 1.00 58.72 87 ARG A C 1
ATOM 708 O O . ARG A 1 87 ? -1.205 -15.457 -5.111 1.00 58.72 87 ARG A O 1
ATOM 715 N N . LEU A 1 88 ? -2.729 -14.201 -6.208 1.00 56.25 88 LEU A N 1
ATOM 716 C CA . LEU A 1 88 ? -3.322 -13.575 -5.033 1.00 56.25 88 LEU A CA 1
ATOM 717 C C . LEU A 1 88 ? -4.095 -14.657 -4.268 1.00 56.25 88 LEU A C 1
ATOM 719 O O . LEU A 1 88 ? -4.806 -15.450 -4.882 1.00 56.25 88 LEU A O 1
ATOM 723 N N . ALA A 1 89 ? -3.902 -14.734 -2.949 1.00 60.31 89 ALA A N 1
ATOM 724 C CA . ALA A 1 89 ? -4.628 -15.684 -2.106 1.00 60.31 89 ALA A CA 1
ATOM 725 C C . ALA A 1 89 ? -6.146 -15.516 -2.310 1.00 60.31 89 ALA A C 1
ATOM 727 O O . ALA A 1 89 ? -6.610 -14.391 -2.491 1.00 60.31 89 ALA A O 1
ATOM 728 N N . ASP A 1 90 ? -6.889 -16.627 -2.264 1.00 54.44 90 ASP A N 1
ATOM 729 C CA . ASP A 1 90 ? -8.276 -16.840 -2.732 1.00 54.44 90 ASP A CA 1
ATOM 730 C C . ASP A 1 90 ? -9.374 -15.863 -2.249 1.00 54.44 90 ASP A C 1
ATOM 732 O O . ASP A 1 90 ? -10.533 -16.008 -2.630 1.00 54.44 90 ASP A O 1
ATOM 736 N N . ALA A 1 91 ? -9.052 -14.823 -1.480 1.00 52.88 91 ALA A N 1
ATOM 737 C CA . ALA A 1 91 ? -9.986 -13.764 -1.094 1.00 52.88 91 ALA A CA 1
ATOM 738 C C . ALA A 1 91 ? -10.594 -13.000 -2.294 1.00 52.88 91 ALA A C 1
ATOM 740 O O . ALA A 1 91 ? -11.651 -12.392 -2.153 1.00 52.88 91 ALA A O 1
ATOM 741 N N . MET A 1 92 ? -9.962 -13.034 -3.477 1.00 51.03 92 MET A N 1
ATOM 742 C CA . MET A 1 92 ? -10.574 -12.528 -4.719 1.00 51.03 92 MET A CA 1
ATOM 743 C C . MET A 1 92 ? -11.549 -13.521 -5.367 1.00 51.03 92 MET A C 1
ATOM 745 O O . MET A 1 92 ? -12.478 -13.086 -6.039 1.00 51.03 92 MET A O 1
ATOM 749 N N . ASN A 1 93 ? -11.382 -14.829 -5.146 1.00 48.94 93 ASN A N 1
ATOM 750 C CA . ASN A 1 93 ? -12.268 -15.855 -5.706 1.00 48.94 93 ASN A CA 1
ATOM 751 C C . ASN A 1 93 ? -13.594 -15.941 -4.934 1.00 48.94 93 ASN A C 1
ATOM 753 O O . ASN A 1 93 ? -14.634 -16.178 -5.534 1.00 48.94 93 ASN A O 1
ATOM 757 N N . SER A 1 94 ? -13.598 -15.628 -3.633 1.00 50.12 94 SER A N 1
ATOM 758 C CA . SER A 1 94 ? -14.821 -15.632 -2.813 1.00 50.12 94 SER A CA 1
ATOM 759 C C . SER A 1 94 ? -15.864 -14.567 -3.184 1.00 50.12 94 SER A C 1
ATOM 761 O O . SER A 1 94 ? -16.979 -14.625 -2.677 1.00 50.12 94 SER A O 1
ATOM 763 N N . VAL A 1 95 ? -15.525 -13.584 -4.027 1.00 51.69 95 VAL A N 1
ATOM 764 C CA . VAL A 1 95 ? -16.491 -12.579 -4.515 1.00 51.69 95 VAL A CA 1
ATOM 765 C C . VAL A 1 95 ? -17.237 -13.077 -5.760 1.00 51.69 95 VAL A C 1
ATOM 767 O O . VAL A 1 95 ? -18.351 -12.637 -6.007 1.00 51.69 95 VAL A O 1
ATOM 770 N N . ALA A 1 96 ? -16.662 -14.015 -6.519 1.00 48.50 96 ALA A N 1
ATOM 771 C CA . ALA A 1 96 ? -17.286 -14.548 -7.732 1.00 48.50 96 ALA A CA 1
ATOM 772 C C . ALA A 1 96 ? -18.355 -15.620 -7.445 1.00 48.50 96 ALA A C 1
ATOM 774 O O . ALA A 1 96 ? -19.250 -15.814 -8.259 1.00 48.50 96 ALA A O 1
ATOM 775 N N . ASP A 1 97 ? -18.294 -16.273 -6.281 1.00 46.94 97 ASP A N 1
ATOM 776 C CA . ASP A 1 97 ? -19.191 -17.383 -5.923 1.00 46.94 97 ASP A CA 1
ATOM 777 C C . ASP A 1 97 ? -20.447 -16.943 -5.138 1.00 46.94 97 ASP A C 1
ATOM 779 O O . ASP A 1 97 ? -21.250 -17.783 -4.735 1.00 46.94 97 ASP A O 1
ATOM 783 N N . ALA A 1 98 ? -20.635 -15.640 -4.889 1.00 49.28 98 ALA A N 1
ATOM 784 C CA . ALA A 1 98 ? -21.764 -15.124 -4.102 1.00 49.28 98 ALA A CA 1
ATOM 785 C C . ALA A 1 98 ? -23.013 -14.754 -4.932 1.00 49.28 98 ALA A C 1
ATOM 787 O O . ALA A 1 98 ? -24.068 -14.529 -4.342 1.00 49.28 98 ALA A O 1
ATOM 788 N N . ASP A 1 99 ? -22.922 -14.721 -6.267 1.00 47.62 99 ASP A N 1
ATOM 789 C CA . ASP A 1 99 ? -24.018 -14.290 -7.155 1.00 47.62 99 ASP A CA 1
ATOM 790 C C . ASP A 1 99 ? -24.890 -15.443 -7.709 1.00 47.62 99 ASP A C 1
ATOM 792 O O . ASP A 1 99 ? -25.817 -15.181 -8.471 1.00 47.62 99 ASP A O 1
ATOM 796 N N . ASP A 1 100 ? -24.662 -16.706 -7.317 1.00 48.34 100 ASP A N 1
ATOM 797 C CA . ASP A 1 100 ? -25.419 -17.870 -7.838 1.00 48.34 100 ASP A CA 1
ATOM 798 C C . ASP A 1 100 ? -26.304 -18.568 -6.783 1.00 48.34 100 ASP A C 1
ATOM 800 O O . ASP A 1 100 ? -26.529 -19.778 -6.819 1.00 48.34 100 ASP A O 1
ATOM 804 N N . MET A 1 101 ? -26.815 -17.812 -5.804 1.00 59.03 101 MET A N 1
ATOM 805 C CA . MET A 1 101 ? -27.690 -18.348 -4.751 1.00 59.03 101 MET A CA 1
ATOM 806 C C . MET A 1 101 ? -28.993 -17.553 -4.566 1.00 59.03 101 MET A C 1
ATOM 808 O O . MET A 1 101 ? -29.407 -17.295 -3.442 1.00 59.03 101 MET A O 1
ATOM 812 N N . ASP A 1 102 ? -29.677 -17.186 -5.655 1.00 47.72 102 ASP A N 1
ATOM 813 C CA . ASP A 1 102 ? -31.094 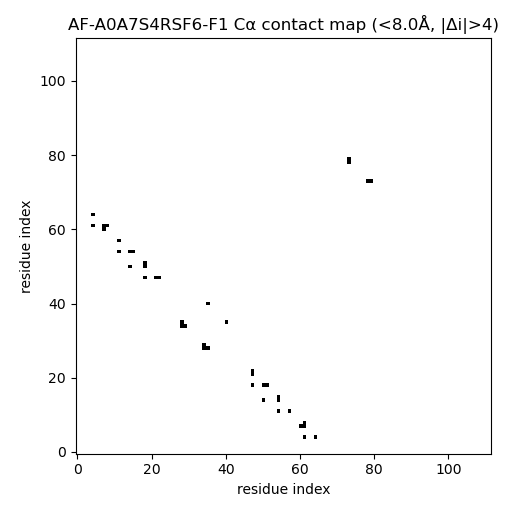-16.791 -5.583 1.00 47.72 102 ASP A CA 1
ATOM 814 C C . ASP A 1 102 ? -31.850 -17.058 -6.895 1.00 47.72 102 ASP A C 1
ATOM 816 O O . ASP A 1 102 ? -31.954 -16.195 -7.762 1.00 47.72 102 ASP A O 1
ATOM 820 N N . ALA A 1 103 ? -32.373 -18.277 -7.051 1.00 48.84 103 ALA A N 1
ATOM 821 C CA . ALA A 1 103 ? -33.528 -18.556 -7.910 1.00 48.84 103 ALA A CA 1
ATOM 822 C C . ALA A 1 103 ? -34.057 -19.979 -7.665 1.00 48.84 103 ALA A C 1
ATOM 824 O O . ALA A 1 103 ? -33.849 -20.875 -8.478 1.00 48.84 103 ALA A O 1
ATOM 825 N N . THR A 1 104 ? -34.745 -20.225 -6.547 1.00 47.16 104 THR A N 1
ATOM 826 C CA . THR A 1 104 ? -35.804 -21.262 -6.478 1.00 47.16 104 THR A CA 1
ATOM 827 C C . THR A 1 104 ? -36.645 -21.104 -5.210 1.00 47.16 104 THR A C 1
ATOM 829 O O . THR A 1 104 ? -36.645 -21.927 -4.301 1.00 47.16 104 THR A O 1
ATOM 832 N N . THR A 1 105 ? -37.414 -20.020 -5.132 1.00 50.16 105 THR A N 1
ATOM 833 C CA . THR A 1 105 ? -38.628 -19.975 -4.306 1.00 50.16 105 THR A CA 1
ATOM 834 C C . THR A 1 105 ? -39.681 -19.137 -5.026 1.00 50.16 105 THR A C 1
ATOM 836 O O . THR A 1 105 ? -39.656 -17.920 -4.907 1.00 50.16 105 THR A O 1
ATOM 839 N N . ALA A 1 106 ? -40.573 -19.782 -5.794 1.00 43.75 106 ALA A N 1
ATOM 840 C CA . ALA A 1 106 ? -41.990 -19.404 -5.970 1.00 43.75 106 ALA A CA 1
ATOM 841 C C . ALA A 1 106 ? -42.672 -20.207 -7.104 1.00 43.75 106 ALA A C 1
ATOM 843 O O . ALA A 1 106 ? -42.212 -20.183 -8.242 1.00 43.75 106 ALA A O 1
ATOM 844 N N . GLY A 1 107 ? -43.817 -20.828 -6.790 1.00 44.12 107 GLY A N 1
ATOM 845 C CA . GLY A 1 107 ? -44.747 -21.492 -7.721 1.00 44.12 107 GLY A CA 1
ATOM 846 C C . GLY A 1 107 ? -44.595 -23.018 -7.696 1.00 44.12 107 GLY A C 1
ATOM 847 O O . GLY A 1 107 ? -43.509 -23.527 -7.920 1.00 44.12 107 GLY A O 1
ATOM 848 N N . ASP A 1 108 ? -45.601 -23.833 -7.405 1.00 43.38 108 ASP A N 1
ATOM 849 C CA . ASP A 1 108 ? -46.995 -23.704 -7.813 1.00 43.38 108 ASP A CA 1
ATOM 850 C C . ASP A 1 108 ? -47.892 -24.622 -6.964 1.00 43.38 108 ASP A C 1
ATOM 852 O O . ASP A 1 108 ? -47.495 -25.698 -6.511 1.00 43.38 108 ASP A O 1
ATOM 856 N N . ASP A 1 109 ? -49.108 -24.148 -6.755 1.00 50.78 109 ASP A N 1
ATOM 857 C CA . ASP A 1 109 ? -50.157 -24.657 -5.889 1.00 50.78 109 ASP A CA 1
ATOM 858 C C . ASP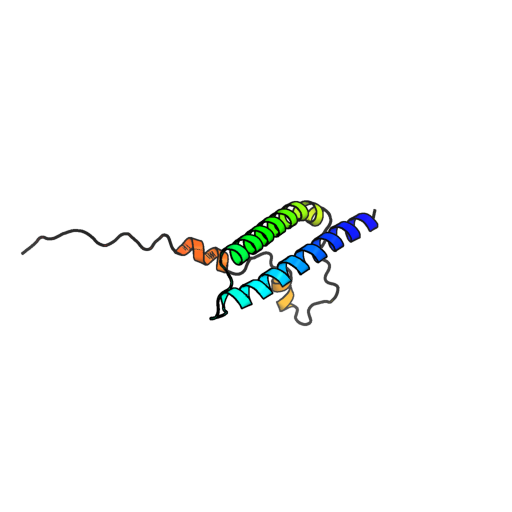 A 1 109 ? -51.184 -25.351 -6.796 1.00 50.78 109 ASP A C 1
ATOM 860 O O . ASP A 1 109 ? -51.999 -24.672 -7.411 1.00 50.78 109 ASP A O 1
ATOM 864 N N . SER A 1 110 ? -51.117 -26.681 -6.977 1.00 52.03 110 SER A N 1
ATOM 865 C CA . SER A 1 110 ? -52.220 -27.511 -7.520 1.00 52.03 110 SER A CA 1
ATOM 866 C C . SER A 1 110 ? -51.838 -28.981 -7.731 1.00 52.03 110 SER A C 1
ATOM 868 O O . SER A 1 110 ? -51.215 -29.327 -8.733 1.00 52.03 110 SER A O 1
ATOM 870 N N . ARG A 1 111 ? -52.348 -29.877 -6.877 1.00 41.91 111 ARG A N 1
ATOM 871 C CA . ARG A 1 111 ? -53.299 -30.939 -7.276 1.00 41.91 111 ARG A CA 1
ATOM 872 C C . ARG A 1 111 ? -53.650 -31.849 -6.096 1.00 41.91 111 ARG A C 1
ATOM 874 O O . ARG A 1 111 ? -52.777 -32.276 -5.348 1.00 41.91 111 ARG A O 1
ATOM 881 N N . MET A 1 112 ? -54.955 -32.104 -6.000 1.00 44.62 112 MET A N 1
ATOM 882 C CA . MET A 1 112 ? -55.599 -33.199 -5.267 1.00 44.62 112 MET A CA 1
ATOM 883 C C . MET A 1 112 ? -54.963 -34.559 -5.555 1.00 44.62 112 MET A C 1
ATOM 885 O O . MET A 1 112 ? -54.525 -34.757 -6.713 1.00 44.62 112 MET A O 1
#

Organism: NCBI:txid49249

Nearest PDB structures (foldseek):
  7ui9-assembly1_h  TM=7.490E-01  e=4.411E-02  Saccharomyces cerevisiae S288C
  4v1o-assembly1_U  TM=6.886E-01  e=5.018E-02  Saccharomyces cerevisiae
  7uio-assembly1_Bh  TM=6.850E-01  e=6.089E-02  Saccharomyces cerevisiae S288C
  8tqw-assembly1_K  TM=5.377E-01  e=2.913E+00  Homo sapiens

Radius of gyration: 22.81 Å; Cα contacts (8 Å, |Δi|>4): 21; chains: 1; bounding box: 78×45×38 Å

Solvent-accessible surface area (backbone atoms only — not comparable to full-atom values): 7334 Å² total; per-residue (Å²): 136,64,67,66,57,56,50,56,50,50,54,50,53,50,51,53,51,51,52,52,51,51,51,54,58,45,57,54,50,74,70,39,92,80,65,74,63,64,69,63,52,52,55,52,50,52,50,52,52,53,51,50,54,58,48,56,72,49,44,62,70,41,60,80,70,61,75,94,71,79,92,62,81,65,95,47,78,84,48,51,63,66,78,68,48,83,72,74,71,65,77,70,56,65,67,70,71,68,80,83,81,85,88,88,87,85,88,84,93,85,83,135

Foldseek 3Di:
DPVVLVVLVVVLVVLVVVLVVLVVVLVVQVPDPVHDPPVVNVVSVVVSVVSVVVSVVSVVVNVVPDDDDDPDDPPDPVCVCVVVDPDDPCPVVVVVPPPPPDDDDDDDDDDD

pLDDT: mean 70.85, std 14.35, range [41.91, 89.62]

=== Feature glossary ===
Reading guide. The protein is described through the following features:

Foldseek 3Di. A 3Di character summarizes, for each residue, the relative orientation of the Cα frame of its nearest spatial neighbor. Because it encodes fold topology rather than chemistry, 3Di alignments detect remote structural similarity that sequence alignment misses.

Contact-map, Ramachandran, and PAE plots. Plot images: a contact map (which residues are close in 3D, as an N×N binary image), a Ramachandran scatter (backbone torsion angles, revealing secondary-structure composition at a glance), and — for AlphaFold structures — a PAE heatmap (pairwise prediction confidence).

Radius of gyration, Cα contacts, bounding box. Radius of gyration (Rg) is the root-mean-square distance of Cα atoms from their centroid — a single number for overall size and compactness. A globular domain of N residues has Rg ≈ 2.2·N^0.38 Å; an extended or disordered chain has a much larger Rg. The Cα contact count is the number of residue pairs whose Cα atoms are within 8 Å and are more than four positions apart in sequence — a standard proxy for tertiary packing density. The bounding box is the smallest axis-aligned box enclosing all Cα atoms.

Secondary structure (8-state, DSSP). Eight-state secondary structure (DSSP): H is the canonical α-helix, G the tighter 3₁₀-helix, I the wider π-helix; E/B are β-structure, T and S are turns and bends, and '-' is everything else. DSSP derives these from the pattern of main-chain N–H···O=C hydrogen bonds, not from the sequence.

B-factor. B-factor (Debye–Waller factor) reflects atomic displacement in the crystal lattice. It is an experimental observable (units Å²), not a prediction; low values mean the atom is pinned down, high values mean it moves or is heterogeneous across the crystal.

pLDDT. pLDDT is the predicted lDDT-Cα score: AlphaFold's confidence that the local environment of each residue (all inter-atomic distances within 15 Å) is correctly placed. It is a per-residue number between 0 and 100, with higher meaning more reliable.

Nearest PDB structures. Nearest PDB neighbors are the top structural matches found by Foldseek when searching this structure against the entire Protein Data Bank. Each hit reports a TM-score (0 to 1; >0.5 almost always implies the same fold) and an E-value. These are *structural* homologs — they may share no detectable sequence similarity.

Solvent-accessible surface area. Accessible surface area quantifies burial. A residue with SASA near zero is packed into the hydrophobic core; one with SASA >100 Å² sits on the surface. Computed here via the Shrake–Rupley numerical algorithm with a 1.4 Å probe.

Rendered structure images. Structure images are PyMOL renders from six orthogonal camera directions. Cartoon representation draws helices as coils and strands as arrows; sticks shows the backbone as bonds; surface shows the solvent-excluded envelope. Rainbow coloring maps sequence position to hue (blue→red, N→C); chain coloring assigns a distinct color per polypeptide.

Backbone torsions (φ/ψ). φ (phi) and ψ (psi) are the two rotatable backbone dihedrals per residue: φ is the C(i-1)–N–Cα–C torsion, ψ is the N–Cα–C–N(i+1) torsion, both in degrees on (−180°, 180°]. α-helical residues cluster near (−60°, −45°); β-strand residues near (−120°, +130°). A Ramachandran plot is simply a scatter of (φ, ψ) for every residue.

Predicted aligned error. Predicted Aligned Error (PAE) is an AlphaFold confidence matrix: entry (i, j) is the expected error in the position of residue j, in ångströms, when the prediction is superimposed on the true structure at residue i. Low PAE within a block of residues means that block is internally rigid and well-predicted; high PAE between two blocks means their relative placement is uncertain even if each block individually is confident.

mmCIF coordinates. Structure coordinates are given as an mmCIF _atom_site loop: one row per atom with element, residue name, chain id, sequence number, and x/y/z position in Å. Only the four main-chain atoms per residue are included here; side chains are omitted to keep the record compact.

InterPro / GO / CATH / organism. Database cross-references. InterPro integrates a dozen domain/family signature databases into unified entries with residue-range hits. GO terms attach function/process/location labels with evidence codes. CATH codes position the fold in a four-level structural taxonomy. Organism is the NCBI-taxonomy species name.

Secondary structure (3-state, P-SEA). SS3 is a coarse helix/strand/coil call (letters a/b/c) made by the P-SEA algorithm from inter-Cα distances and dihedrals. It is less detailed than DSSP but needs only Cα positions.

Sequence. Sequence gives the chain of amino acids in standard one-letter code (A=alanine, C=cysteine, …, Y=tyrosine), read N→C. It is the only feature that is directly encoded by the gene; all structural features are derived from the folded form of this sequence.